Protein AF-A0A815AIJ8-F1 (afdb_monomer)

Radius of gyration: 13.71 Å; Cα contacts (8 Å, |Δi|>4): 148; chains: 1; bounding box: 35×22×35 Å

Structure (mmCIF, N/CA/C/O backbone):
data_AF-A0A815AIJ8-F1
#
_entry.id   AF-A0A815AIJ8-F1
#
loop_
_atom_site.group_PDB
_atom_site.id
_atom_site.type_symbol
_atom_site.label_atom_id
_atom_site.label_alt_id
_atom_site.label_comp_id
_atom_site.label_asym_id
_atom_site.label_entity_id
_atom_site.label_seq_id
_atom_site.pdbx_PDB_ins_code
_atom_site.Cartn_x
_atom_site.Cartn_y
_atom_site.Cartn_z
_atom_site.occupancy
_atom_site.B_iso_or_equiv
_atom_site.auth_seq_id
_atom_site.auth_comp_id
_atom_site.auth_asym_id
_atom_site.auth_atom_id
_atom_site.pdbx_PDB_model_num
ATOM 1 N N . MET A 1 1 ? -16.897 -5.422 -10.184 1.00 49.59 1 MET A N 1
ATOM 2 C CA . MET A 1 1 ? -16.213 -5.065 -8.924 1.00 49.59 1 MET A CA 1
ATOM 3 C C . MET A 1 1 ? -15.199 -4.014 -9.295 1.00 49.59 1 MET A C 1
ATOM 5 O O . MET A 1 1 ? -14.282 -4.333 -10.043 1.00 49.59 1 MET A O 1
ATOM 9 N N . ASP A 1 2 ? -15.417 -2.781 -8.858 1.00 68.81 2 ASP A N 1
ATOM 10 C CA . ASP A 1 2 ? -14.528 -1.674 -9.198 1.00 68.81 2 ASP A CA 1
ATOM 11 C C . ASP A 1 2 ? -13.318 -1.727 -8.257 1.00 68.81 2 ASP A C 1
ATOM 13 O O . ASP A 1 2 ? -13.473 -1.717 -7.036 1.00 68.81 2 ASP A O 1
ATOM 17 N N . GLY A 1 3 ? -12.129 -1.918 -8.832 1.00 79.75 3 GLY A N 1
ATOM 18 C CA . GLY A 1 3 ? -10.858 -1.977 -8.111 1.00 79.75 3 GLY A CA 1
ATOM 19 C C . GLY A 1 3 ? -10.255 -0.588 -7.908 1.00 79.75 3 GLY A C 1
ATOM 20 O O . GLY A 1 3 ? -10.963 0.405 -7.737 1.00 79.75 3 GLY A O 1
ATOM 21 N N . TYR A 1 4 ? -8.927 -0.503 -7.947 1.00 87.06 4 TYR A N 1
ATOM 22 C CA . TYR A 1 4 ? -8.248 0.790 -7.977 1.00 87.06 4 TYR A CA 1
ATOM 23 C C . TYR A 1 4 ? -8.627 1.574 -9.237 1.00 87.06 4 TYR A C 1
ATOM 25 O O . TYR A 1 4 ? -8.824 0.992 -10.296 1.00 87.06 4 TYR A O 1
ATOM 33 N N . ASN A 1 5 ? -8.726 2.899 -9.122 1.00 84.44 5 ASN A N 1
ATOM 34 C CA . ASN A 1 5 ? -9.020 3.773 -10.253 1.00 84.44 5 ASN A CA 1
ATOM 35 C C . ASN A 1 5 ? -7.890 4.790 -10.434 1.00 84.44 5 ASN A C 1
ATOM 37 O O . ASN A 1 5 ? -7.786 5.760 -9.680 1.00 84.44 5 ASN A O 1
ATOM 41 N N . LEU A 1 6 ? -7.064 4.566 -11.457 1.00 80.94 6 LEU A N 1
ATOM 42 C CA . LEU A 1 6 ? -5.924 5.425 -11.776 1.00 80.94 6 LEU A CA 1
ATOM 43 C C . LEU A 1 6 ? -6.335 6.818 -12.267 1.00 80.94 6 LEU A C 1
ATOM 45 O O . 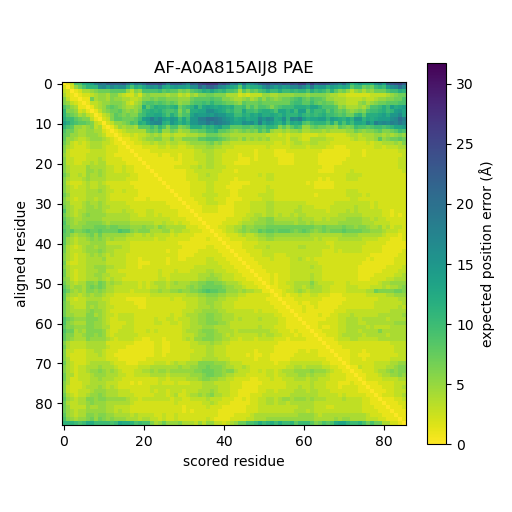LEU A 1 6 ? -5.612 7.773 -12.018 1.00 80.94 6 LEU A O 1
ATOM 49 N N . THR A 1 7 ? -7.519 6.996 -12.861 1.00 75.56 7 THR A N 1
ATOM 50 C CA . THR A 1 7 ? -7.954 8.324 -13.344 1.00 75.56 7 THR A CA 1
ATOM 51 C C . THR A 1 7 ? -8.253 9.305 -12.210 1.00 75.56 7 THR A C 1
ATOM 53 O O . THR A 1 7 ? -8.370 10.507 -12.435 1.00 75.56 7 THR A O 1
ATOM 56 N N . ARG A 1 8 ? -8.355 8.803 -10.972 1.00 75.19 8 ARG A N 1
ATOM 57 C CA . ARG A 1 8 ? -8.530 9.608 -9.757 1.00 75.19 8 ARG A CA 1
ATOM 58 C C . ARG A 1 8 ? -7.215 9.918 -9.035 1.00 75.19 8 ARG A C 1
ATOM 60 O O . ARG A 1 8 ? -7.248 10.608 -8.013 1.00 75.19 8 ARG A O 1
ATOM 67 N N . GLY A 1 9 ? -6.076 9.427 -9.530 1.00 70.44 9 GLY A N 1
ATOM 68 C CA . GLY A 1 9 ? -4.759 9.758 -8.992 1.00 70.44 9 GLY A CA 1
ATOM 69 C C . GLY A 1 9 ? -4.431 11.232 -9.232 1.00 70.44 9 GLY A C 1
ATOM 70 O O . GLY A 1 9 ? -4.462 11.701 -10.364 1.00 70.44 9 GLY A O 1
ATOM 71 N N . LYS A 1 10 ? -4.152 11.984 -8.161 1.00 65.12 10 LYS A N 1
ATOM 72 C CA . LYS A 1 10 ? -3.884 13.432 -8.247 1.00 65.12 10 LYS A CA 1
ATOM 73 C C . LYS A 1 10 ? -2.396 13.776 -8.319 1.00 65.12 10 LYS A C 1
ATOM 75 O O . LYS A 1 10 ? -2.054 14.836 -8.830 1.00 65.12 10 LYS A O 1
ATOM 80 N N . THR A 1 11 ? -1.520 12.912 -7.806 1.00 68.31 11 THR A N 1
ATOM 81 C CA . THR A 1 11 ? -0.074 13.151 -7.729 1.00 68.31 11 THR A CA 1
ATOM 82 C C . THR A 1 11 ? 0.703 11.842 -7.892 1.00 68.31 11 THR A C 1
ATOM 84 O O . THR A 1 11 ? 0.425 10.854 -7.218 1.00 68.31 11 THR A O 1
ATOM 87 N N . TYR A 1 12 ? 1.691 11.849 -8.790 1.00 82.19 12 TYR A N 1
ATOM 88 C CA . TYR A 1 12 ? 2.561 10.713 -9.112 1.00 82.19 12 TYR A CA 1
ATOM 89 C C . TYR A 1 12 ? 4.022 11.118 -8.889 1.00 82.19 12 TYR A C 1
ATOM 91 O O . TYR A 1 12 ? 4.706 11.522 -9.823 1.00 82.19 12 TYR A O 1
ATOM 99 N N . ALA A 1 13 ? 4.484 11.071 -7.636 1.00 85.56 13 ALA A N 1
ATOM 100 C CA . ALA A 1 13 ? 5.792 11.615 -7.252 1.00 85.56 13 ALA A CA 1
ATOM 101 C C . ALA A 1 13 ? 6.988 10.839 -7.836 1.00 85.56 13 ALA A C 1
ATOM 103 O O . ALA A 1 13 ? 8.023 11.435 -8.108 1.00 85.56 13 ALA A O 1
ATOM 104 N N . PHE A 1 14 ? 6.835 9.531 -8.056 1.00 89.31 14 PHE A N 1
ATOM 105 C CA . PHE A 1 14 ? 7.921 8.637 -8.474 1.00 89.31 14 PHE A CA 1
ATOM 106 C C . PHE A 1 14 ? 7.569 7.792 -9.711 1.00 89.31 14 PHE A C 1
ATOM 108 O O . PHE A 1 14 ? 8.249 6.820 -10.027 1.00 89.31 14 PHE A O 1
ATOM 115 N N . GLY A 1 15 ? 6.482 8.139 -10.403 1.00 89.44 15 GLY A N 1
ATOM 116 C CA . GLY A 1 15 ? 5.962 7.391 -11.548 1.00 89.44 15 GLY A CA 1
ATOM 117 C C . GLY A 1 15 ? 4.448 7.198 -11.500 1.00 89.44 15 GLY A C 1
ATOM 118 O O . GLY A 1 15 ? 3.823 7.262 -10.436 1.00 89.44 15 GLY A O 1
ATOM 119 N N . HIS A 1 16 ? 3.849 6.986 -12.671 1.00 90.94 16 HIS A N 1
ATOM 120 C CA . HIS A 1 16 ? 2.413 6.759 -12.808 1.00 90.94 16 HIS A CA 1
ATOM 121 C C . HIS A 1 16 ? 2.041 5.331 -12.392 1.00 90.94 16 HIS A C 1
ATOM 123 O O . HIS A 1 16 ? 2.597 4.368 -12.917 1.00 90.9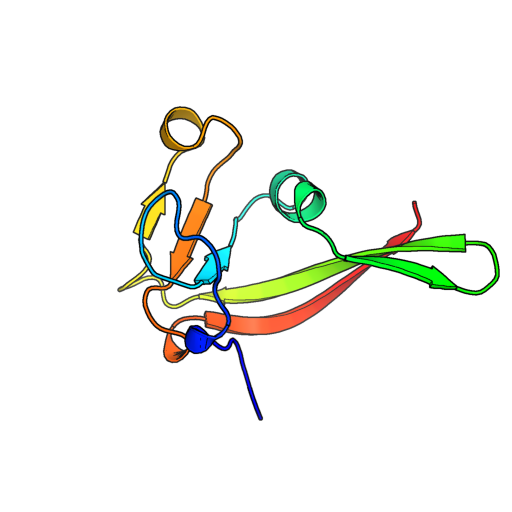4 16 HIS A O 1
ATOM 129 N N . GLY A 1 17 ? 1.081 5.191 -11.479 1.00 92.44 17 GLY A N 1
ATOM 130 C CA . GLY A 1 17 ? 0.583 3.888 -11.038 1.00 92.44 17 GLY A CA 1
ATOM 131 C C . GLY A 1 17 ? -0.033 3.907 -9.641 1.00 92.44 17 GLY A C 1
ATOM 132 O O . GLY A 1 17 ? -0.095 4.942 -8.978 1.00 92.44 17 GLY A O 1
ATOM 133 N N . VAL A 1 18 ? -0.507 2.752 -9.184 1.00 93.75 18 VAL A N 1
ATOM 134 C CA . VAL A 1 18 ? -1.032 2.575 -7.827 1.00 93.75 18 VAL A CA 1
ATOM 135 C C . VAL A 1 18 ? 0.129 2.317 -6.875 1.00 93.75 18 VAL A C 1
ATOM 137 O O . VAL A 1 18 ? 0.919 1.400 -7.089 1.00 93.75 18 VAL A O 1
ATOM 140 N N . TYR A 1 19 ? 0.208 3.114 -5.814 1.00 94.38 19 TYR A N 1
ATOM 141 C CA . TYR A 1 19 ? 1.255 3.018 -4.804 1.00 94.38 19 TYR A CA 1
ATOM 142 C C . TYR A 1 19 ? 0.846 2.041 -3.706 1.00 94.38 19 TYR A C 1
ATOM 144 O O . TYR A 1 19 ? -0.272 2.078 -3.193 1.00 94.38 19 TYR A O 1
ATOM 152 N N . SER A 1 20 ? 1.782 1.182 -3.331 1.00 95.75 20 SER A N 1
ATOM 153 C CA . SER A 1 20 ? 1.686 0.237 -2.224 1.00 95.75 20 SER A CA 1
ATOM 154 C C . SER A 1 20 ? 3.046 0.122 -1.536 1.00 95.75 20 SER A C 1
ATOM 156 O O . SER A 1 20 ? 4.028 0.713 -1.980 1.00 95.75 20 SER A O 1
ATOM 158 N N . THR A 1 21 ? 3.117 -0.604 -0.428 1.00 97.38 21 THR A N 1
ATOM 159 C CA . THR A 1 21 ? 4.363 -0.821 0.313 1.00 97.38 21 THR A CA 1
ATOM 160 C C . THR A 1 21 ? 4.293 -2.167 1.033 1.00 97.38 21 THR A C 1
ATOM 162 O O . THR A 1 21 ? 3.201 -2.559 1.462 1.00 97.38 21 THR A O 1
ATOM 165 N N . PRO A 1 22 ? 5.415 -2.898 1.156 1.00 96.25 22 PRO A N 1
ATOM 166 C CA . PRO A 1 22 ? 5.473 -4.102 1.977 1.00 96.25 22 PRO A CA 1
ATOM 167 C C . PRO A 1 22 ? 5.504 -3.801 3.487 1.00 96.25 22 PRO A C 1
ATOM 169 O O . PRO A 1 22 ? 5.273 -4.713 4.277 1.00 96.25 22 PRO A O 1
ATOM 172 N N . ASP A 1 23 ? 5.774 -2.555 3.903 1.00 96.62 23 ASP A N 1
ATOM 173 C CA . ASP A 1 23 ? 5.850 -2.159 5.314 1.00 96.62 23 ASP A CA 1
ATOM 174 C C . ASP A 1 23 ? 4.544 -1.502 5.787 1.00 96.62 23 ASP A C 1
ATOM 176 O O . ASP A 1 23 ? 4.151 -0.419 5.342 1.00 96.62 23 ASP A O 1
ATOM 180 N N . VAL A 1 24 ? 3.879 -2.137 6.754 1.00 95.00 24 VAL A N 1
ATOM 181 C CA . VAL A 1 24 ? 2.629 -1.631 7.336 1.00 95.00 24 VAL A CA 1
ATOM 182 C C . VAL A 1 24 ? 2.798 -0.262 8.007 1.00 95.00 24 VAL A C 1
ATOM 184 O O . VAL A 1 24 ? 1.871 0.544 7.965 1.00 95.00 24 VAL A O 1
ATOM 187 N N . ASN A 1 25 ? 3.976 0.049 8.557 1.00 95.56 25 ASN A N 1
ATOM 188 C CA . ASN A 1 25 ? 4.240 1.337 9.205 1.00 95.56 25 ASN A CA 1
ATOM 189 C C . ASN A 1 25 ? 4.317 2.477 8.184 1.00 95.56 25 ASN A C 1
ATOM 191 O O . ASN A 1 25 ? 3.956 3.616 8.479 1.00 95.56 25 ASN A O 1
ATOM 195 N N . VAL A 1 26 ? 4.776 2.180 6.966 1.00 96.75 26 VAL A N 1
ATOM 196 C CA . VAL A 1 26 ? 4.761 3.128 5.849 1.00 96.75 26 VAL A CA 1
ATOM 197 C C . VAL A 1 26 ? 3.330 3.306 5.348 1.00 96.75 26 VAL A C 1
ATOM 199 O O . VAL A 1 26 ? 2.891 4.442 5.177 1.00 96.75 26 VAL A O 1
ATOM 202 N N . ALA A 1 27 ? 2.574 2.213 5.182 1.00 96.50 27 ALA A N 1
ATOM 203 C CA . ALA A 1 27 ? 1.173 2.265 4.756 1.00 96.50 27 ALA A CA 1
ATOM 204 C C . ALA A 1 27 ? 0.301 3.071 5.733 1.00 96.50 27 ALA A C 1
ATOM 206 O O . ALA A 1 27 ? -0.562 3.840 5.311 1.00 96.50 27 ALA A O 1
ATOM 207 N N . GLU A 1 28 ? 0.561 2.941 7.035 1.00 95.50 28 GLU A N 1
ATOM 208 C CA . GLU A 1 28 ? -0.142 3.666 8.090 1.00 95.50 28 GLU A CA 1
ATOM 209 C C . GLU A 1 28 ? -0.067 5.192 7.926 1.00 95.50 28 GLU A C 1
ATOM 211 O O . GLU A 1 28 ? -1.052 5.886 8.190 1.00 95.50 28 GLU A O 1
ATOM 216 N N . LYS A 1 29 ? 1.056 5.729 7.427 1.00 94.88 29 LYS A N 1
ATOM 217 C CA . LYS A 1 29 ? 1.225 7.176 7.188 1.00 94.88 29 LYS A CA 1
ATOM 218 C C . LYS A 1 29 ? 0.194 7.732 6.197 1.00 94.88 29 LYS A C 1
ATOM 220 O O . LYS A 1 29 ? -0.087 8.927 6.218 1.00 94.88 29 LYS A O 1
ATOM 225 N N . TYR A 1 30 ? -0.378 6.862 5.364 1.00 93.94 30 TYR A N 1
ATOM 226 C CA . TYR A 1 30 ? -1.382 7.175 4.348 1.00 93.94 30 TYR A CA 1
ATOM 227 C C . TYR A 1 30 ? -2.767 6.587 4.672 1.00 93.94 30 TYR A C 1
ATOM 229 O O . TYR A 1 30 ? -3.668 6.639 3.834 1.00 93.94 30 TYR A O 1
ATOM 237 N N . ALA A 1 31 ? -2.949 6.015 5.867 1.00 95.31 31 ALA A N 1
ATOM 238 C CA . ALA A 1 31 ? -4.186 5.352 6.254 1.00 95.31 31 ALA A CA 1
ATOM 239 C C . ALA A 1 31 ? -5.364 6.326 6.365 1.00 95.31 31 ALA A C 1
ATOM 241 O O . ALA A 1 31 ? -5.236 7.457 6.846 1.00 95.31 31 ALA A O 1
ATOM 242 N N . VAL A 1 32 ? -6.550 5.841 5.997 1.00 95.25 32 VAL A N 1
ATOM 243 C CA . VAL A 1 32 ? -7.797 6.565 6.252 1.00 95.25 32 VAL A CA 1
ATOM 244 C C . VAL A 1 32 ? -8.124 6.456 7.737 1.00 95.25 32 VAL A C 1
ATOM 246 O O . VAL A 1 32 ? -8.150 5.356 8.289 1.00 95.25 32 VAL A O 1
ATOM 249 N N . LYS A 1 33 ? -8.387 7.598 8.375 1.00 96.56 33 LYS A N 1
ATOM 250 C CA . LYS A 1 33 ? -8.808 7.686 9.778 1.00 96.56 33 LYS A CA 1
ATOM 251 C C . LYS A 1 33 ? -10.318 7.852 9.860 1.00 96.56 33 LYS A C 1
ATOM 253 O O . LYS A 1 33 ? -10.887 8.628 9.095 1.00 96.56 33 LYS A O 1
ATOM 258 N N . PHE A 1 34 ? -10.953 7.160 10.797 1.00 96.25 34 PHE A N 1
ATOM 259 C CA . PHE A 1 34 ? -12.380 7.313 11.065 1.00 96.25 34 PHE A CA 1
ATOM 260 C C . PHE A 1 34 ? -12.695 7.092 12.546 1.00 96.25 34 PHE A C 1
ATOM 262 O O . PHE A 1 34 ? -11.959 6.414 13.263 1.00 96.25 34 PHE A O 1
ATOM 269 N N . SER A 1 35 ? -13.801 7.676 13.002 1.00 97.38 35 SER A N 1
ATOM 270 C CA . SER A 1 35 ? -14.293 7.524 14.371 1.00 97.38 35 SER A CA 1
ATOM 271 C C . SER A 1 35 ? -15.496 6.589 14.398 1.00 97.38 35 SER A C 1
ATOM 273 O O . SER A 1 35 ? -16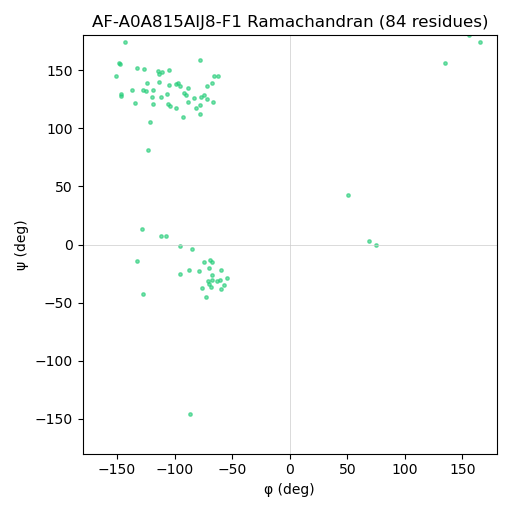.390 6.703 13.560 1.00 97.38 35 SER A O 1
ATOM 275 N N . HIS A 1 36 ? -15.539 5.687 15.374 1.00 96.69 36 HIS A N 1
ATOM 276 C CA . HIS A 1 36 ? -16.664 4.783 15.590 1.00 96.69 36 HIS A CA 1
ATOM 277 C C . HIS A 1 36 ? -16.823 4.510 17.089 1.00 96.69 36 HIS A C 1
ATOM 279 O O . HIS A 1 36 ? -15.846 4.197 17.766 1.00 96.69 36 HIS A O 1
ATOM 285 N N . GLU A 1 37 ? -18.033 4.699 17.624 1.00 96.19 37 GLU A N 1
ATOM 286 C CA . GLU A 1 37 ? -18.355 4.464 19.045 1.00 96.19 37 GLU A CA 1
ATOM 287 C C . GLU A 1 37 ? -17.380 5.141 20.033 1.00 96.19 37 GLU A C 1
ATOM 289 O O . GLU A 1 37 ? -16.920 4.544 21.003 1.00 96.19 37 GLU A O 1
ATOM 294 N N . GLY A 1 38 ? -17.002 6.395 19.758 1.00 96.50 38 GLY A N 1
ATOM 295 C CA . GLY A 1 38 ? -16.074 7.163 20.601 1.00 96.50 38 GLY A CA 1
ATOM 296 C C . GLY A 1 38 ? -14.599 6.757 20.488 1.00 96.50 38 GLY A C 1
ATOM 297 O O . GLY A 1 38 ? -13.749 7.378 21.120 1.00 96.50 38 GLY A O 1
ATOM 298 N N . ASN A 1 39 ? -14.272 5.762 19.661 1.00 97.69 39 ASN A N 1
ATOM 299 C CA . ASN A 1 39 ? -12.910 5.301 19.414 1.00 97.69 39 ASN A CA 1
ATOM 300 C C . ASN A 1 39 ? -12.408 5.774 18.042 1.00 97.69 39 ASN A C 1
ATOM 302 O O . ASN A 1 39 ? -13.190 5.943 17.104 1.00 97.69 39 ASN A O 1
ATOM 306 N N . GLN A 1 40 ? -11.095 5.973 17.922 1.00 97.50 40 GLN A N 1
ATOM 307 C CA . GLN A 1 40 ? -10.440 6.294 16.654 1.00 97.50 40 GLN A CA 1
ATOM 308 C C . GLN A 1 40 ? -9.856 5.031 16.032 1.00 97.50 40 GLN A C 1
ATOM 310 O O . GLN A 1 40 ? -9.263 4.198 16.718 1.00 97.50 40 GLN A O 1
ATOM 315 N N . TYR A 1 41 ? -10.000 4.909 14.720 1.00 97.62 41 TYR A N 1
ATOM 316 C CA . TYR A 1 41 ? -9.500 3.782 13.954 1.00 97.62 41 TYR A CA 1
ATOM 317 C C . TYR A 1 41 ? -8.766 4.265 12.713 1.00 97.62 41 TYR A C 1
ATOM 319 O O . TYR A 1 41 ? -9.074 5.317 12.146 1.00 97.62 41 TYR A O 1
ATOM 327 N N . ILE A 1 42 ? -7.815 3.453 12.272 1.00 97.44 42 ILE A N 1
ATOM 328 C CA . ILE A 1 42 ? -7.173 3.576 10.969 1.00 97.44 42 ILE A CA 1
ATOM 329 C C . ILE A 1 42 ? -7.510 2.360 10.109 1.00 97.44 42 ILE A C 1
ATOM 331 O O . ILE A 1 42 ? -7.691 1.253 10.626 1.00 97.44 42 ILE A O 1
ATOM 335 N N . VAL A 1 43 ? -7.565 2.571 8.794 1.00 97.06 43 VAL A N 1
ATOM 336 C CA . VAL A 1 43 ? -7.757 1.516 7.795 1.00 97.06 43 VAL A CA 1
ATOM 337 C C . VAL A 1 43 ? -6.642 1.548 6.765 1.00 97.06 43 VAL A C 1
ATOM 339 O O . VAL A 1 43 ? -6.365 2.595 6.176 1.00 97.06 43 VAL A O 1
ATOM 342 N N . VAL A 1 44 ? -6.071 0.375 6.491 1.00 96.81 44 VAL A N 1
ATOM 343 C CA . VAL A 1 44 ? -5.203 0.132 5.332 1.00 96.81 44 VAL A CA 1
ATOM 344 C C . VAL A 1 44 ? -5.703 -1.075 4.537 1.00 96.81 44 VAL A C 1
ATOM 346 O O . VAL A 1 44 ? -6.329 -1.987 5.083 1.00 96.81 44 VAL A O 1
ATOM 349 N N . LEU A 1 45 ? -5.448 -1.076 3.229 1.00 95.69 45 LEU A N 1
ATOM 350 C CA . LEU A 1 45 ? -5.838 -2.161 2.327 1.00 95.69 45 LEU A CA 1
ATOM 351 C C . LEU A 1 45 ? -4.681 -3.138 2.129 1.00 95.69 45 LEU A C 1
ATOM 353 O O . LEU A 1 45 ? -3.546 -2.728 1.889 1.00 95.69 45 LEU A O 1
ATOM 357 N N . GLN A 1 46 ? -4.988 -4.431 2.178 1.00 95.69 46 GLN A N 1
ATOM 358 C CA . GLN A 1 46 ? -4.064 -5.493 1.803 1.00 95.69 46 GLN A CA 1
ATOM 359 C C . GLN A 1 46 ? -4.249 -5.846 0.332 1.00 95.69 46 GLN A C 1
ATOM 361 O O . GLN A 1 46 ? -5.369 -6.100 -0.122 1.00 95.69 46 GLN A O 1
ATOM 366 N N . ASN A 1 47 ? -3.136 -5.889 -0.396 1.00 95.50 47 ASN A N 1
ATOM 367 C CA . ASN A 1 47 ? -3.119 -6.005 -1.846 1.00 95.50 47 ASN A CA 1
ATOM 368 C C . ASN A 1 47 ? -2.312 -7.206 -2.318 1.00 95.50 47 ASN A C 1
ATOM 370 O O . ASN A 1 47 ? -1.220 -7.466 -1.822 1.00 95.50 47 ASN A O 1
ATOM 374 N N . ARG A 1 48 ? -2.835 -7.904 -3.327 1.00 94.88 48 ARG A N 1
ATOM 375 C CA . ARG A 1 48 ? -2.043 -8.793 -4.181 1.00 94.88 48 ARG A CA 1
ATOM 376 C C . ARG A 1 48 ? -1.539 -7.966 -5.352 1.00 94.88 48 ARG A C 1
ATOM 378 O O . ARG A 1 48 ? -2.348 -7.305 -6.003 1.00 94.88 48 ARG A O 1
ATOM 385 N N . VAL A 1 49 ? -0.237 -8.017 -5.603 1.00 94.94 49 VAL A N 1
ATOM 386 C CA . VAL A 1 49 ? 0.420 -7.305 -6.706 1.00 94.94 49 VAL A CA 1
ATOM 387 C C . VAL A 1 49 ? 0.975 -8.304 -7.717 1.00 94.94 49 VAL A C 1
ATOM 389 O O . VAL A 1 49 ? 1.405 -9.393 -7.337 1.00 94.94 49 VAL A O 1
ATOM 392 N N . ASN A 1 50 ? 0.965 -7.939 -8.995 1.00 94.19 50 ASN A N 1
ATOM 393 C CA . ASN A 1 50 ? 1.656 -8.666 -10.050 1.00 94.19 50 ASN A CA 1
ATOM 394 C C . ASN A 1 50 ? 3.159 -8.333 -9.988 1.00 94.19 50 ASN A C 1
ATOM 396 O O . ASN A 1 50 ? 3.525 -7.190 -10.268 1.00 94.19 50 ASN A O 1
ATOM 400 N N . PRO A 1 51 ? 4.043 -9.281 -9.627 1.00 93.31 51 PRO A N 1
ATOM 401 C CA . PRO A 1 51 ? 5.463 -8.992 -9.449 1.00 93.31 51 PRO A CA 1
ATOM 402 C C . PRO A 1 51 ? 6.203 -8.706 -10.764 1.00 93.31 51 PRO A C 1
ATOM 404 O O . PRO A 1 51 ? 7.261 -8.088 -10.712 1.00 93.31 51 PRO 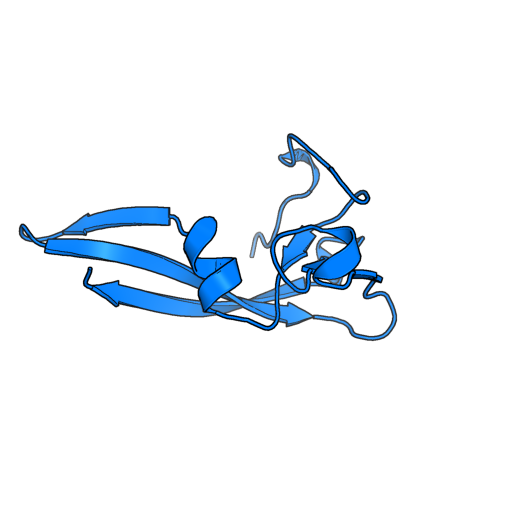A O 1
ATOM 407 N N . GLU A 1 52 ? 5.677 -9.129 -11.919 1.00 94.69 52 GLU A N 1
ATOM 408 C CA . GLU A 1 52 ? 6.356 -8.986 -13.218 1.00 94.69 52 GLU A CA 1
ATOM 409 C C . GLU A 1 52 ? 6.436 -7.531 -13.695 1.00 94.69 52 GLU A C 1
ATOM 411 O O . GLU A 1 52 ? 7.415 -7.140 -14.326 1.00 94.69 52 GLU A O 1
ATOM 416 N N . GLN A 1 53 ? 5.418 -6.725 -13.382 1.00 91.75 53 GLN A N 1
ATOM 417 C CA . GLN A 1 53 ? 5.312 -5.321 -13.808 1.00 91.75 53 GLN A CA 1
ATOM 418 C C . GLN A 1 53 ? 5.540 -4.331 -12.656 1.00 91.75 53 GLN A C 1
ATOM 420 O O . GLN A 1 53 ? 5.335 -3.127 -12.805 1.00 91.75 53 GLN A O 1
ATOM 425 N N . LEU A 1 54 ? 5.944 -4.834 -11.488 1.00 95.06 54 LEU A N 1
ATOM 426 C CA . LEU A 1 54 ? 6.067 -4.055 -10.263 1.00 95.06 54 LEU A CA 1
ATOM 427 C C . LEU A 1 54 ? 7.343 -3.208 -10.267 1.00 95.06 54 LEU A C 1
ATOM 429 O O . LEU A 1 54 ? 8.452 -3.743 -10.265 1.00 95.06 54 LEU A O 1
ATOM 433 N N . VAL A 1 55 ? 7.196 -1.887 -10.173 1.00 96.31 55 VAL A N 1
ATOM 434 C CA . VAL A 1 55 ? 8.335 -0.982 -9.976 1.00 96.31 55 VAL A CA 1
ATOM 435 C C . VAL A 1 55 ? 8.593 -0.840 -8.481 1.00 96.31 55 VAL A C 1
ATOM 437 O O . VAL A 1 55 ? 7.700 -0.453 -7.727 1.00 96.31 55 VAL A O 1
ATOM 440 N N . LYS A 1 56 ? 9.809 -1.169 -8.041 1.00 96.62 56 LYS A N 1
ATOM 441 C CA . LYS A 1 56 ? 10.218 -1.094 -6.634 1.00 96.62 56 LYS A CA 1
ATOM 442 C C . LYS A 1 56 ? 11.146 0.093 -6.437 1.00 96.62 56 LYS A C 1
ATOM 444 O O . LYS A 1 56 ? 12.124 0.223 -7.163 1.00 96.62 56 LYS A O 1
ATOM 449 N N . LEU A 1 57 ? 10.835 0.904 -5.439 1.00 96.56 57 LEU A N 1
ATOM 450 C CA . LEU A 1 57 ? 11.617 2.052 -5.013 1.00 96.56 57 LEU A CA 1
ATOM 451 C C . LEU A 1 57 ? 12.046 1.823 -3.574 1.00 96.56 57 LEU A C 1
ATOM 453 O O . LEU A 1 57 ? 11.233 1.435 -2.732 1.00 96.56 57 LEU A O 1
ATOM 457 N N . SER A 1 58 ? 13.318 2.057 -3.305 1.00 97.12 58 SER A N 1
ATOM 458 C CA . SER A 1 58 ? 13.895 1.917 -1.977 1.00 97.12 58 SER A CA 1
ATOM 459 C C . SER A 1 58 ? 13.559 3.107 -1.077 1.00 97.12 58 SER A C 1
ATOM 461 O O . SER A 1 58 ? 13.309 4.222 -1.540 1.00 97.12 58 SER A O 1
ATOM 463 N N . ALA A 1 59 ? 13.646 2.903 0.236 1.00 95.38 59 ALA A N 1
ATOM 464 C CA . ALA A 1 59 ? 13.546 3.977 1.222 1.00 95.38 59 ALA A CA 1
ATOM 465 C C . ALA A 1 59 ? 14.538 5.133 0.982 1.00 95.38 59 ALA A C 1
ATOM 467 O O . ALA A 1 59 ? 14.238 6.273 1.331 1.00 95.38 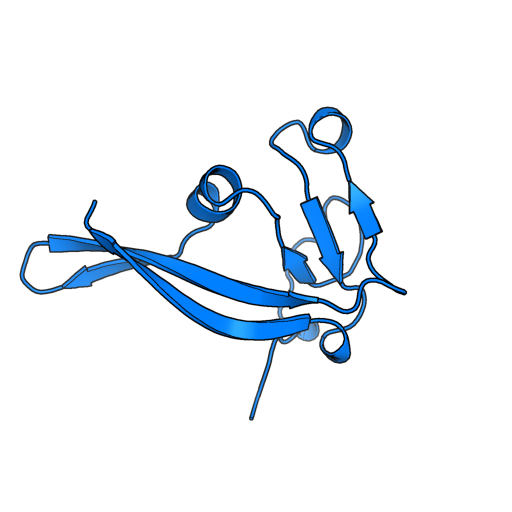59 ALA A O 1
ATOM 468 N N . ALA A 1 60 ? 15.701 4.859 0.377 1.00 95.69 60 ALA A N 1
ATOM 469 C CA . ALA A 1 60 ? 16.679 5.886 0.021 1.00 95.69 60 ALA A CA 1
ATOM 470 C C . ALA A 1 60 ? 16.175 6.804 -1.107 1.00 95.69 60 ALA A C 1
ATOM 472 O O . ALA A 1 60 ? 16.430 8.004 -1.074 1.00 95.69 60 ALA A O 1
ATOM 473 N N . GLU A 1 61 ? 15.434 6.257 -2.074 1.00 93.94 61 GLU A N 1
ATOM 474 C CA . GLU A 1 61 ? 14.843 7.021 -3.181 1.00 93.94 61 GLU A CA 1
ATOM 475 C C . GLU A 1 61 ? 13.605 7.808 -2.738 1.00 93.94 61 GLU A C 1
ATOM 477 O O . GLU A 1 61 ? 13.390 8.934 -3.183 1.00 93.94 61 GLU A O 1
ATOM 482 N N . THR A 1 62 ? 12.788 7.232 -1.852 1.00 93.31 62 THR A N 1
ATOM 483 C CA . THR A 1 62 ? 11.537 7.862 -1.401 1.00 93.31 62 THR A CA 1
ATOM 484 C C . THR A 1 62 ? 11.723 8.797 -0.207 1.00 93.31 62 THR A C 1
ATOM 486 O O . THR A 1 62 ? 10.859 9.634 0.056 1.00 93.31 62 THR A O 1
ATOM 489 N N . GLY A 1 63 ? 12.805 8.626 0.560 1.00 95.00 63 GLY A N 1
ATOM 490 C CA . GLY A 1 63 ? 13.051 9.300 1.836 1.00 95.00 63 GLY A CA 1
ATOM 491 C C . GLY A 1 63 ? 12.117 8.874 2.979 1.00 95.00 63 GLY A C 1
ATOM 492 O O . GLY A 1 63 ? 12.193 9.446 4.066 1.00 95.00 63 GLY A O 1
ATOM 493 N N . ILE A 1 64 ? 11.217 7.906 2.756 1.00 94.44 64 ILE A N 1
ATOM 494 C CA . ILE A 1 64 ? 10.165 7.519 3.716 1.00 94.44 64 ILE A CA 1
A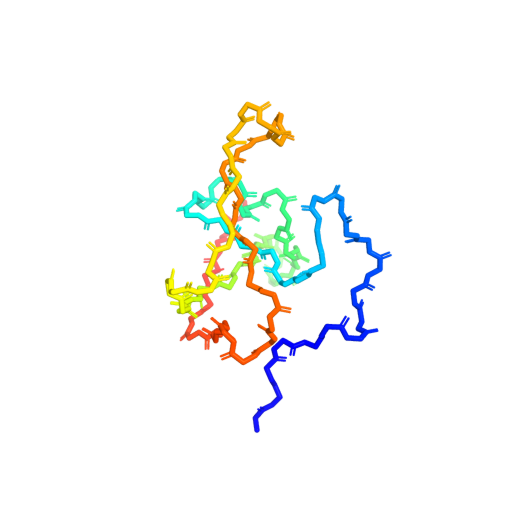TOM 495 C C . ILE A 1 64 ? 10.166 6.016 4.012 1.00 94.44 64 ILE A C 1
ATOM 497 O O . ILE A 1 64 ? 9.961 5.633 5.166 1.00 94.44 64 ILE A O 1
ATOM 501 N N . GLY A 1 65 ? 10.335 5.177 2.990 1.00 95.62 65 GLY A N 1
ATOM 502 C CA . GLY A 1 65 ? 10.218 3.720 3.074 1.00 95.62 65 GLY A CA 1
ATOM 503 C C . GLY A 1 65 ? 10.114 3.065 1.695 1.00 95.62 65 GLY A C 1
ATOM 504 O O . GLY A 1 65 ? 10.012 3.757 0.685 1.00 95.62 65 GLY A O 1
ATOM 505 N N . ASP A 1 66 ? 10.121 1.737 1.629 1.00 97.25 66 ASP A N 1
ATOM 506 C CA . ASP A 1 66 ? 10.065 1.035 0.342 1.00 97.25 66 ASP A CA 1
ATOM 507 C C . ASP A 1 66 ? 8.683 1.147 -0.300 1.00 97.25 66 ASP A C 1
ATOM 509 O O . ASP A 1 66 ? 7.667 0.814 0.321 1.00 97.25 66 ASP A O 1
ATOM 513 N N . TYR A 1 67 ? 8.627 1.638 -1.539 1.00 96.75 67 TYR A N 1
ATOM 514 C CA . TYR A 1 67 ? 7.384 1.841 -2.286 1.00 96.75 67 TYR A CA 1
ATOM 515 C C . TYR A 1 67 ? 7.340 0.891 -3.475 1.00 96.75 67 TYR A C 1
ATOM 517 O O . TYR A 1 67 ? 8.331 0.675 -4.168 1.00 96.75 67 TYR A O 1
ATOM 525 N N . TRP A 1 68 ? 6.163 0.338 -3.730 1.00 96.75 68 TRP A N 1
ATOM 526 C CA . TRP A 1 68 ? 5.867 -0.521 -4.866 1.00 96.75 68 TRP A CA 1
ATOM 527 C C . TRP A 1 68 ? 4.789 0.135 -5.719 1.00 96.75 68 TRP A C 1
ATOM 529 O O . TRP A 1 68 ? 3.678 0.380 -5.242 1.00 96.75 68 TRP A O 1
ATOM 539 N N . ILE A 1 69 ? 5.107 0.398 -6.981 1.00 95.75 69 ILE A N 1
ATOM 540 C CA . ILE A 1 69 ? 4.193 1.016 -7.937 1.00 95.75 69 ILE A CA 1
ATOM 541 C C . ILE A 1 69 ? 3.711 -0.058 -8.907 1.00 95.75 69 ILE A C 1
ATOM 543 O O . ILE A 1 69 ? 4.508 -0.684 -9.604 1.00 95.75 69 ILE A O 1
ATOM 547 N N . SER A 1 70 ? 2.396 -0.261 -8.944 1.00 95.38 70 SER A N 1
ATOM 548 C CA . SER A 1 70 ? 1.711 -1.065 -9.961 1.00 95.38 70 SER A CA 1
ATOM 549 C C . SER A 1 70 ? 1.265 -0.136 -11.099 1.00 95.38 70 SER A C 1
ATOM 551 O O . SER A 1 70 ? 0.376 0.689 -10.866 1.00 95.38 70 SER A O 1
ATOM 553 N N . PRO A 1 71 ? 1.869 -0.197 -12.303 1.00 92.38 71 PRO A N 1
ATOM 554 C CA . PRO A 1 71 ? 1.603 0.772 -13.373 1.00 92.38 71 PRO A CA 1
ATOM 555 C C . PRO A 1 71 ? 0.152 0.757 -13.869 1.00 92.38 71 PRO A C 1
ATOM 557 O O . PRO A 1 71 ? -0.379 1.798 -14.261 1.00 92.38 71 PRO A O 1
ATOM 560 N N . SER A 1 72 ? -0.490 -0.414 -13.822 1.00 91.25 72 SER A N 1
ATOM 561 C CA . SER A 1 72 ? -1.890 -0.629 -14.180 1.00 91.25 72 SER A CA 1
ATOM 562 C C . SER A 1 72 ? -2.741 -0.952 -12.952 1.00 91.25 72 SER A C 1
ATOM 564 O O . SER A 1 72 ? -2.300 -1.629 -12.022 1.00 91.25 72 SER A O 1
ATOM 566 N N . ASP A 1 73 ? -4.010 -0.547 -12.975 1.00 87.88 73 ASP A N 1
ATOM 567 C CA . ASP A 1 73 ? -5.010 -0.950 -11.978 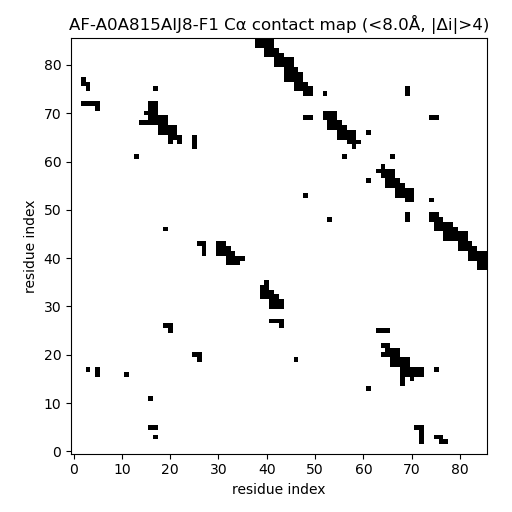1.00 87.88 73 ASP A CA 1
ATOM 568 C C . ASP A 1 73 ? -5.350 -2.450 -12.050 1.00 87.88 73 ASP A C 1
ATOM 570 O O . ASP A 1 73 ? -5.906 -3.012 -11.107 1.00 87.88 73 ASP A O 1
ATOM 574 N N . LYS A 1 74 ? -4.967 -3.124 -13.140 1.00 90.44 74 LYS A N 1
ATOM 575 C CA . LYS A 1 74 ? -5.094 -4.578 -13.312 1.00 90.44 74 LYS A CA 1
ATOM 576 C C . LYS A 1 74 ? -4.011 -5.370 -12.581 1.00 90.44 74 LYS A C 1
ATOM 578 O O . LYS A 1 74 ? -4.249 -6.540 -12.269 1.00 90.44 74 LYS A O 1
ATOM 583 N N . ASP A 1 75 ? -2.869 -4.740 -12.301 1.00 92.81 75 ASP A N 1
ATOM 584 C CA . ASP A 1 75 ? -1.705 -5.363 -11.657 1.00 92.81 75 ASP A CA 1
ATOM 585 C C . ASP A 1 75 ? -1.794 -5.373 -10.132 1.00 92.81 75 ASP A C 1
ATOM 587 O O . ASP A 1 75 ? -0.943 -5.957 -9.465 1.00 92.81 75 ASP A O 1
ATOM 591 N N . ILE A 1 76 ? -2.831 -4.762 -9.562 1.00 94.31 76 ILE A N 1
ATOM 592 C CA . ILE A 1 76 ? -3.033 -4.704 -8.121 1.00 94.31 76 ILE A CA 1
ATOM 593 C C . ILE A 1 76 ? -4.490 -4.970 -7.767 1.00 94.31 76 ILE A C 1
ATOM 595 O O . ILE A 1 76 ? -5.417 -4.421 -8.361 1.00 94.31 76 ILE A O 1
ATOM 599 N N . ARG A 1 77 ? -4.715 -5.842 -6.783 1.00 93.94 77 ARG A N 1
ATOM 600 C CA . ARG A 1 77 ? -6.065 -6.197 -6.332 1.00 93.94 77 ARG A CA 1
ATOM 601 C C . ARG A 1 77 ? -6.149 -6.187 -4.812 1.00 93.94 77 ARG A C 1
ATOM 603 O O . ARG A 1 77 ? -5.433 -6.977 -4.183 1.00 93.94 77 ARG A O 1
ATOM 610 N N . PRO A 1 78 ? -7.050 -5.381 -4.223 1.00 94.06 78 PRO A N 1
ATOM 611 C CA . PRO A 1 78 ? -7.312 -5.468 -2.799 1.00 94.06 78 PRO A CA 1
ATOM 612 C C . PRO A 1 78 ? -7.979 -6.809 -2.490 1.00 94.06 78 PRO A C 1
ATOM 614 O O . PRO A 1 78 ? -8.819 -7.294 -3.250 1.00 94.06 78 PRO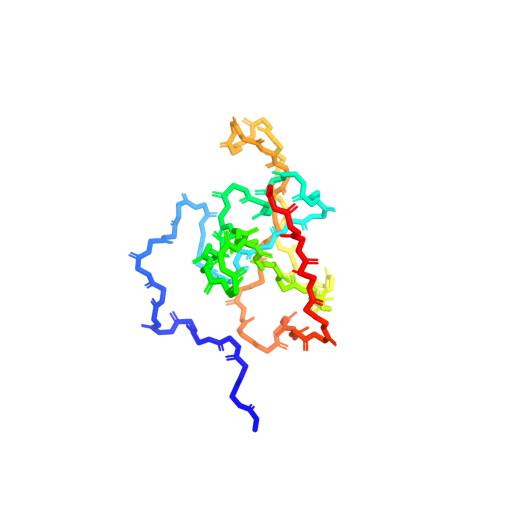 A O 1
ATOM 617 N N . TYR A 1 79 ? -7.575 -7.435 -1.389 1.00 94.25 79 TYR A N 1
ATOM 618 C CA . TYR A 1 79 ? -8.162 -8.694 -0.916 1.00 94.25 79 TYR A CA 1
ATOM 619 C C . TYR A 1 79 ? -8.498 -8.683 0.575 1.00 94.25 79 TYR A C 1
ATOM 621 O O . TYR A 1 79 ? -9.216 -9.567 1.033 1.00 94.25 79 TYR A O 1
ATOM 629 N N . GLY A 1 80 ? -7.986 -7.709 1.327 1.00 94.75 80 GLY A N 1
ATOM 630 C CA . GLY A 1 80 ? -8.186 -7.619 2.766 1.00 94.75 80 GLY A CA 1
ATOM 631 C C . GLY A 1 80 ? -8.219 -6.176 3.242 1.00 94.75 80 GLY A C 1
ATOM 632 O O . GLY A 1 80 ? -7.677 -5.274 2.601 1.00 94.75 80 GLY A O 1
ATOM 633 N N . ILE A 1 81 ? -8.865 -5.971 4.383 1.00 95.44 81 ILE A N 1
ATOM 634 C CA . ILE A 1 81 ? -8.926 -4.693 5.084 1.00 95.44 81 ILE A CA 1
ATOM 635 C C . ILE A 1 81 ? -8.299 -4.920 6.453 1.00 95.44 81 ILE A C 1
ATOM 637 O O . ILE A 1 81 ? -8.710 -5.824 7.178 1.00 95.44 81 ILE A O 1
ATOM 641 N N . LEU A 1 82 ? -7.315 -4.100 6.806 1.00 96.19 82 LEU A N 1
ATOM 642 C CA . LEU A 1 82 ? -6.739 -4.083 8.141 1.00 96.19 82 LEU A CA 1
ATOM 643 C C . LEU A 1 82 ? -7.281 -2.863 8.883 1.00 96.19 82 LEU A C 1
ATOM 645 O O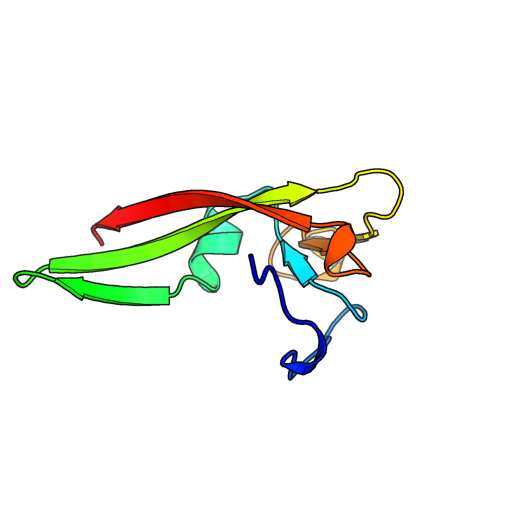 . LEU A 1 82 ? -7.060 -1.729 8.456 1.00 96.19 82 LEU A O 1
ATOM 649 N N . ILE A 1 83 ? -7.984 -3.108 9.988 1.00 96.75 83 ILE A N 1
ATOM 650 C CA . ILE A 1 83 ? -8.522 -2.068 10.866 1.00 96.75 83 ILE A CA 1
ATOM 651 C C . ILE A 1 83 ? -7.764 -2.134 12.185 1.00 96.75 83 ILE A C 1
ATOM 653 O O . ILE A 1 83 ? -7.699 -3.193 12.811 1.00 96.75 83 ILE A O 1
ATOM 657 N N . ARG A 1 84 ? -7.212 -1.002 12.622 1.00 95.62 84 ARG A N 1
ATOM 658 C CA . ARG A 1 84 ? -6.524 -0.893 13.911 1.00 95.62 84 ARG A CA 1
ATOM 659 C C . ARG A 1 84 ? -7.102 0.264 14.710 1.00 95.62 84 ARG A C 1
ATOM 661 O O . ARG A 1 84 ? -7.268 1.360 14.182 1.00 95.62 84 ARG A O 1
ATOM 668 N N . LYS A 1 85 ? -7.393 0.014 15.985 1.00 96.06 85 LYS A N 1
ATOM 669 C CA . LYS A 1 85 ? -7.742 1.058 16.952 1.00 96.06 85 LYS A CA 1
ATOM 670 C C . LYS A 1 85 ? -6.490 1.877 17.299 1.00 96.06 85 LYS A C 1
ATOM 672 O O . LYS A 1 85 ? -5.413 1.295 17.457 1.00 96.06 85 LYS A O 1
ATOM 677 N N . VAL A 1 86 ? -6.631 3.198 17.357 1.00 92.56 86 VAL A N 1
ATOM 678 C CA . VAL A 1 86 ? -5.573 4.154 17.734 1.00 92.56 86 VAL A CA 1
ATOM 679 C C . VAL A 1 86 ? -5.688 4.499 19.209 1.00 92.56 86 VAL A C 1
ATOM 681 O O . VAL A 1 86 ? -6.837 4.671 19.678 1.00 92.56 86 VAL A O 1
#

Organism: NCBI:txid392033

Sequence (86 aa):
MDGYNLTRGKTYAFGHGVYSTPDVNVAEKYAVKFSHEGNQYIVVLQNRVNPEQLVKLSAAETGIGDYWISPSDKDIRPYGILIRKV

pLDDT: mean 91.95, std 8.42, range [49.59, 97.69]

Nearest PDB structures (foldseek):
  4ylc-assembly1_F  TM=4.351E-01  e=6.093E+00  Saccharolobus solfataricus 98/2
  4ylb-assembly1_C  TM=4.524E-01  e=9.281E+00  Saccharolobus solfataricus 98/2
  4ylb-assembly1_D  TM=4.147E-01  e=8.739E+00  Saccharolobus solfataricus 98/2

Solvent-accessible surface area (backbone atoms only — not comparable to full-atom values): 5371 Å² total; per-residue (Å²): 134,89,71,64,62,70,91,73,64,87,78,58,94,89,55,75,49,51,80,46,53,92,46,67,76,57,48,54,79,73,37,53,73,51,77,57,95,94,39,45,32,38,39,44,77,38,66,52,67,46,74,91,68,49,45,78,42,48,33,82,79,64,74,77,40,52,38,34,32,24,62,44,53,86,36,40,43,78,80,46,78,49,76,45,80,107

Secondary structure (DSSP, 8-state):
-----GGG----SSSSSEEE-S-HHHHHTTPEEEEETTEEEEEEEEEEE-TTS-EEE-HHHHSSS-EEEESSTTSEEEEEEEEEE-

Mean predicted aligned error: 3.91 Å

Foldseek 3Di:
DDFDDQVPDDDDPPDRADKDAPDVVLQQVVWDWDDDPNWIKTKGFDKDFQPVQWDWDACVRVVRGIMIGRNDSVRMGTDDMDMDTD